Protein AF-A0A372E3U7-F1 (afdb_monomer_lite)

Radius of gyration: 20.82 Å; chains: 1; bounding box: 50×25×60 Å

pLDDT: mean 74.88, std 19.86, range [24.73, 91.94]

Foldseek 3Di:
DDDPDPPQDPDDPPDPDDPVVLQFGWAWWKFKDKDKDKDFAQDQFWWAQKDKDDFDFQFDKDWPDDDPRHDIRHHGDMDIIMIMTIHIDTGGPVVSLVVNVDDRGAWIKIWTATPVGDIDIDIDGDDDPDPPPRTDTDHDD

Structure (mmCIF, N/CA/C/O backbone):
data_AF-A0A372E3U7-F1
#
_entry.id   AF-A0A372E3U7-F1
#
loop_
_atom_site.group_PDB
_atom_site.id
_atom_site.type_symbol
_atom_site.label_atom_id
_atom_site.label_alt_id
_atom_site.label_comp_id
_atom_site.label_asym_id
_atom_site.label_entity_id
_atom_site.label_seq_id
_atom_site.pdbx_PDB_ins_code
_atom_site.Cartn_x
_atom_site.Cartn_y
_atom_site.Cartn_z
_atom_site.occupancy
_atom_site.B_iso_or_equiv
_atom_site.auth_seq_id
_atom_site.auth_comp_id
_atom_site.auth_asym_id
_atom_site.auth_atom_id
_atom_site.pdbx_PDB_model_num
ATOM 1 N N . MET A 1 1 ? 3.678 -16.610 36.546 1.00 31.70 1 MET A N 1
ATOM 2 C CA . MET A 1 1 ? 4.039 -15.706 35.431 1.00 31.70 1 MET A CA 1
ATOM 3 C C . MET A 1 1 ? 2.791 -14.922 35.096 1.00 31.70 1 MET A C 1
ATOM 5 O O . MET A 1 1 ? 1.737 -15.533 35.025 1.00 31.70 1 MET A O 1
ATOM 9 N N . ASN A 1 2 ? 2.920 -13.597 35.065 1.00 30.97 2 ASN A N 1
ATOM 10 C CA . ASN A 1 2 ? 1.859 -12.634 35.354 1.00 30.97 2 ASN A CA 1
ATOM 11 C C . ASN A 1 2 ? 0.576 -12.800 34.533 1.00 30.97 2 ASN A C 1
ATOM 13 O O . ASN A 1 2 ? 0.575 -12.669 33.312 1.00 30.97 2 ASN A O 1
ATOM 17 N N . GLU A 1 3 ? -0.508 -12.999 35.277 1.00 33.81 3 GLU A N 1
ATOM 18 C CA . GLU A 1 3 ? -1.895 -12.818 34.877 1.00 33.81 3 GLU A CA 1
ATOM 19 C C . GLU A 1 3 ? -2.133 -11.331 34.577 1.00 33.81 3 GLU A C 1
ATOM 21 O O . GLU A 1 3 ? -2.115 -10.481 35.467 1.00 33.81 3 GLU A O 1
ATOM 26 N N . GLY A 1 4 ? -2.311 -11.002 33.299 1.00 26.62 4 GLY A N 1
ATOM 27 C CA . GLY A 1 4 ? -2.817 -9.705 32.870 1.00 26.62 4 GLY A CA 1
ATOM 28 C C . GLY A 1 4 ? -4.336 -9.751 32.859 1.00 26.62 4 GLY A C 1
ATOM 29 O O . GLY A 1 4 ? -4.937 -10.185 31.883 1.00 26.62 4 GLY A O 1
ATOM 30 N N . ILE A 1 5 ? -4.941 -9.344 33.968 1.00 33.06 5 ILE A N 1
ATOM 31 C CA . ILE A 1 5 ? -6.384 -9.199 34.152 1.00 33.06 5 ILE A CA 1
ATOM 32 C C . ILE A 1 5 ? -6.964 -8.294 33.046 1.00 33.06 5 ILE A C 1
ATOM 34 O O . ILE A 1 5 ? -6.763 -7.080 33.071 1.00 33.06 5 ILE A O 1
ATOM 38 N N . SER A 1 6 ? -7.709 -8.855 32.088 1.00 33.44 6 SER A N 1
ATOM 39 C CA . SER A 1 6 ? -8.551 -8.084 31.164 1.00 33.44 6 SER A CA 1
ATOM 40 C C . SER A 1 6 ? -9.931 -7.867 31.792 1.00 33.44 6 SER A C 1
ATOM 42 O O . SER A 1 6 ? -10.908 -8.522 31.435 1.00 33.44 6 SER A O 1
ATOM 44 N N . HIS A 1 7 ? -10.029 -6.967 32.766 1.00 41.38 7 HIS A N 1
ATOM 45 C CA . HIS A 1 7 ? -11.327 -6.472 33.226 1.00 41.38 7 HIS A CA 1
ATOM 46 C C . HIS A 1 7 ? -11.626 -5.142 32.548 1.00 41.38 7 HIS A C 1
ATOM 48 O O . HIS A 1 7 ? -11.405 -4.093 33.140 1.00 41.38 7 HIS A O 1
ATOM 54 N N . LEU A 1 8 ? -12.155 -5.172 31.327 1.00 43.72 8 LEU A N 1
ATOM 55 C CA . LEU A 1 8 ? -12.865 -4.019 30.777 1.00 43.72 8 LEU A CA 1
ATOM 56 C C . LEU A 1 8 ? -14.168 -4.522 30.163 1.00 43.72 8 LEU A C 1
ATOM 58 O O . LEU A 1 8 ? -14.258 -4.848 28.986 1.00 43.72 8 LEU A O 1
ATOM 62 N N . ASN A 1 9 ? -15.155 -4.568 31.057 1.00 43.00 9 ASN A N 1
ATOM 63 C CA . ASN A 1 9 ? -16.556 -4.933 30.892 1.00 43.00 9 ASN A CA 1
ATOM 64 C C . ASN A 1 9 ? -16.914 -6.411 31.097 1.00 43.00 9 ASN A C 1
ATOM 66 O O . ASN A 1 9 ? -16.859 -7.240 30.194 1.00 43.00 9 ASN A O 1
ATOM 70 N N . ASN A 1 10 ? -17.389 -6.708 32.309 1.00 42.09 10 ASN A N 1
ATOM 71 C CA . ASN A 1 10 ? -18.121 -7.932 32.625 1.00 42.09 10 ASN A CA 1
ATOM 72 C C . ASN A 1 10 ? -19.525 -7.866 31.999 1.00 42.09 10 ASN A C 1
ATOM 74 O O . ASN A 1 10 ? -20.512 -7.681 32.710 1.00 42.09 10 ASN A O 1
ATOM 78 N N . PHE A 1 11 ? -19.631 -7.982 30.677 1.00 43.81 11 PHE A N 1
ATOM 79 C CA . PHE A 1 11 ? -20.919 -8.274 30.057 1.00 43.81 11 PHE A CA 1
ATOM 80 C C . PHE A 1 11 ? -21.114 -9.786 30.072 1.00 43.81 11 PHE A C 1
ATOM 82 O O . PHE A 1 11 ? -20.383 -10.528 29.418 1.00 43.81 11 PHE A O 1
ATOM 89 N N . THR A 1 12 ? -22.084 -10.259 30.855 1.00 47.38 12 THR A N 1
ATOM 90 C CA . THR A 1 12 ? -22.592 -11.619 30.676 1.00 47.38 12 THR A CA 1
ATOM 91 C C . THR A 1 12 ? -23.258 -11.708 29.295 1.00 47.38 12 THR A C 1
ATOM 93 O O . THR A 1 12 ? -23.805 -10.697 28.837 1.00 47.38 12 THR A O 1
ATOM 96 N N . PRO A 1 13 ? -23.240 -12.880 28.629 1.00 49.16 13 PRO A N 1
ATOM 97 C CA . PRO A 1 13 ? -23.747 -13.054 27.260 1.00 49.16 13 PRO A CA 1
ATOM 98 C C . PRO A 1 13 ? -25.183 -12.552 27.013 1.00 49.16 13 PRO A C 1
ATOM 100 O O . PRO A 1 13 ? -25.534 -12.278 25.871 1.00 49.16 13 PRO A O 1
ATOM 103 N N . ASP A 1 14 ? -25.979 -12.380 28.075 1.00 47.62 14 ASP A N 1
ATOM 104 C CA . ASP A 1 14 ? -27.392 -11.979 28.036 1.00 47.62 14 ASP A CA 1
ATOM 105 C C . ASP A 1 14 ? -27.648 -10.497 28.384 1.00 47.62 14 ASP A C 1
ATOM 107 O O . ASP A 1 14 ? -28.791 -10.086 28.600 1.00 47.62 14 ASP A O 1
ATOM 111 N N . THR A 1 15 ? -26.608 -9.660 28.474 1.00 49.75 15 THR A N 1
ATOM 112 C CA . THR A 1 15 ? -26.796 -8.239 28.809 1.00 49.75 15 THR A CA 1
ATOM 113 C C . THR A 1 15 ? -27.220 -7.448 27.570 1.00 49.75 15 THR A C 1
ATOM 115 O O . THR A 1 15 ? -26.410 -7.195 26.680 1.00 49.75 15 THR A O 1
ATOM 118 N N . VAL A 1 16 ? -28.481 -7.006 27.516 1.00 50.50 16 VAL A N 1
ATOM 119 C CA . VAL A 1 16 ? -28.941 -6.030 26.514 1.00 50.50 16 VAL A CA 1
ATOM 120 C C . VAL A 1 16 ? -28.308 -4.678 26.844 1.00 50.50 16 VAL A C 1
ATOM 122 O O . VAL A 1 16 ? -28.728 -3.987 27.773 1.00 50.50 16 VAL A O 1
ATOM 125 N N . VAL A 1 17 ? -27.253 -4.319 26.115 1.00 53.31 17 VAL A N 1
ATOM 126 C CA . VAL A 1 17 ? -26.603 -3.011 26.231 1.00 53.31 17 VAL A CA 1
ATOM 127 C C . VAL A 1 17 ? -27.360 -2.020 25.353 1.00 53.31 17 VAL A C 1
ATOM 129 O O . VAL A 1 17 ? -27.533 -2.243 24.157 1.00 53.31 17 VAL A O 1
ATOM 132 N N . ASP A 1 18 ? -27.822 -0.927 25.956 1.00 55.91 18 ASP A N 1
ATOM 133 C CA . ASP A 1 18 ? -28.456 0.178 25.238 1.00 55.91 18 ASP A CA 1
ATOM 134 C C . ASP A 1 18 ? -27.503 0.729 24.159 1.00 55.91 18 ASP A C 1
ATOM 136 O O . ASP A 1 18 ? -26.302 0.869 24.406 1.00 55.91 18 ASP A O 1
ATOM 140 N N . ALA A 1 19 ? -28.014 1.057 22.969 1.00 55.69 19 ALA A N 1
ATOM 141 C CA . ALA A 1 19 ? -27.185 1.448 21.822 1.00 55.69 19 ALA A CA 1
ATOM 142 C C . ALA A 1 19 ? -26.298 2.670 22.122 1.00 55.69 19 ALA A C 1
ATOM 144 O O . ALA A 1 19 ? -25.179 2.765 21.623 1.00 55.69 19 ALA A O 1
ATOM 145 N N . GLY A 1 20 ? -26.763 3.568 22.999 1.00 57.75 20 GLY A N 1
ATOM 146 C CA . GLY A 1 20 ? -25.976 4.706 23.479 1.00 57.75 20 GLY A CA 1
ATOM 147 C C . GLY A 1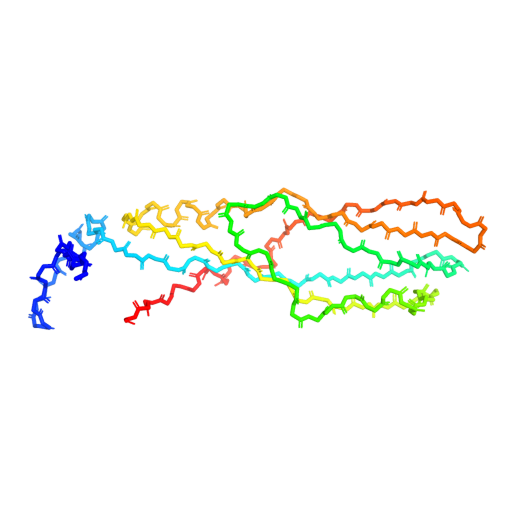 20 ? -24.783 4.310 24.356 1.00 57.75 20 GLY A C 1
ATOM 148 O O . GLY A 1 20 ? -23.736 4.940 24.269 1.00 57.75 20 GLY A O 1
ATOM 149 N N . LYS A 1 21 ? -24.899 3.232 25.143 1.00 63.19 21 LYS A N 1
ATOM 150 C CA . LYS A 1 21 ? -23.816 2.738 26.010 1.00 63.19 21 LYS A CA 1
ATOM 151 C C . LYS A 1 21 ? -22.777 1.923 25.247 1.00 63.19 21 LYS A C 1
ATOM 153 O O . LYS A 1 21 ? -21.635 1.868 25.683 1.00 63.19 21 LYS A O 1
ATOM 158 N N . LEU A 1 22 ? -23.135 1.337 24.100 1.00 61.34 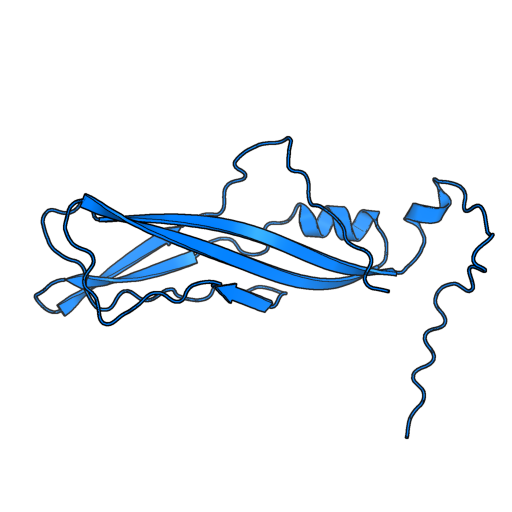22 LEU A N 1
ATOM 159 C CA . LEU A 1 22 ? -22.180 0.638 23.228 1.00 61.34 22 LEU A CA 1
ATOM 160 C C . LEU A 1 22 ? -21.043 1.548 22.747 1.00 61.34 22 LEU A C 1
ATOM 162 O O . LEU A 1 22 ? -19.908 1.092 22.632 1.00 61.34 22 LEU A O 1
ATOM 166 N N . ASN A 1 23 ? -21.327 2.835 22.548 1.00 65.25 23 ASN A N 1
ATOM 167 C CA . ASN A 1 23 ? -20.335 3.820 22.118 1.00 65.25 23 ASN A CA 1
ATOM 168 C C . ASN A 1 23 ? -19.353 4.242 23.220 1.00 65.25 23 ASN A C 1
ATOM 170 O O . ASN A 1 23 ? -18.352 4.882 22.920 1.00 65.25 23 ASN A O 1
ATOM 174 N N . GLU A 1 24 ? -19.616 3.884 24.477 1.00 70.81 24 GLU A N 1
ATOM 175 C CA . GLU A 1 24 ? -18.774 4.222 25.633 1.00 70.81 24 GLU A CA 1
ATOM 176 C C . GLU A 1 24 ? -17.945 3.020 26.120 1.00 70.81 24 GLU A C 1
ATOM 178 O O . GLU A 1 24 ? -17.094 3.149 27.001 1.00 70.81 24 GLU A O 1
ATOM 183 N N . ILE A 1 25 ? -18.173 1.834 25.547 1.00 77.94 25 ILE A N 1
ATOM 184 C CA . ILE A 1 25 ? -17.468 0.604 25.909 1.00 77.94 25 ILE A CA 1
ATOM 185 C C . ILE A 1 25 ? -16.076 0.609 25.279 1.00 77.94 25 ILE A C 1
ATOM 187 O O . ILE A 1 25 ? -15.921 0.731 24.064 1.00 77.94 25 ILE A O 1
ATOM 191 N N . ILE A 1 26 ? -15.065 0.397 26.122 1.00 83.12 26 ILE A N 1
ATOM 192 C CA . ILE A 1 26 ? -13.687 0.178 25.685 1.00 83.12 26 ILE A CA 1
ATOM 193 C C . ILE A 1 26 ? -13.522 -1.275 25.228 1.00 83.12 26 ILE A C 1
ATOM 195 O O . ILE A 1 26 ? -13.709 -2.203 26.018 1.00 83.12 26 ILE A O 1
ATOM 199 N N . ILE A 1 27 ? -13.151 -1.463 23.961 1.00 83.75 27 ILE A N 1
ATOM 200 C CA . ILE A 1 27 ? -12.936 -2.766 23.318 1.00 83.75 27 ILE A CA 1
ATOM 201 C C . ILE A 1 27 ? -11.581 -2.747 22.601 1.00 83.75 27 ILE A C 1
ATOM 203 O O . ILE A 1 27 ? -11.088 -1.695 22.194 1.00 83.75 27 ILE A O 1
ATOM 207 N N . ASN A 1 28 ? -10.963 -3.919 22.445 1.00 86.19 28 ASN A N 1
ATOM 208 C CA . ASN A 1 28 ? -9.817 -4.098 21.559 1.00 86.19 28 ASN A CA 1
ATOM 209 C C . ASN A 1 28 ? -10.294 -4.300 20.111 1.00 86.19 28 ASN A C 1
ATOM 211 O O . ASN A 1 28 ? -10.805 -5.360 19.749 1.00 86.19 28 ASN A O 1
ATOM 215 N N . PHE A 1 29 ? -10.123 -3.276 19.286 1.00 83.19 29 PHE A N 1
ATOM 216 C CA . PHE A 1 29 ? -10.440 -3.286 17.869 1.00 83.19 29 PHE A CA 1
ATOM 217 C C . PHE A 1 29 ? -9.245 -3.722 17.028 1.00 83.19 29 PHE A C 1
ATOM 219 O O . PHE A 1 29 ? -8.104 -3.308 17.245 1.00 83.19 29 PHE A O 1
ATOM 226 N N . LYS A 1 30 ? -9.542 -4.497 15.985 1.00 88.94 30 LYS A N 1
ATOM 227 C CA . LYS A 1 30 ? -8.640 -4.723 14.860 1.00 88.94 30 LYS A CA 1
ATOM 228 C C . LYS A 1 30 ? -9.119 -3.881 13.679 1.00 88.94 30 LYS A C 1
ATOM 230 O O . LYS A 1 30 ? -10.142 -4.194 13.074 1.00 88.94 30 LYS A O 1
ATOM 235 N N . LEU A 1 31 ? -8.380 -2.820 13.382 1.00 88.50 31 LEU A N 1
ATOM 236 C CA . LEU A 1 31 ? -8.647 -1.901 12.281 1.00 88.50 31 LEU A CA 1
ATOM 237 C C . LEU A 1 31 ? -7.890 -2.384 11.043 1.00 88.50 31 LEU A C 1
ATOM 239 O O . LEU A 1 31 ? -6.668 -2.554 11.088 1.00 88.50 31 LEU A O 1
ATOM 243 N N . ASP A 1 32 ? -8.625 -2.621 9.960 1.00 89.25 32 ASP A N 1
ATOM 244 C CA . ASP A 1 32 ? -8.102 -3.143 8.703 1.00 89.25 32 ASP A CA 1
ATOM 245 C C . ASP A 1 32 ? -8.367 -2.132 7.577 1.00 89.25 32 ASP A C 1
ATOM 247 O O . ASP A 1 32 ? -9.506 -1.720 7.368 1.00 89.25 32 ASP A O 1
ATOM 251 N N . TRP A 1 33 ? -7.325 -1.789 6.818 1.00 88.19 33 TRP A N 1
ATOM 252 C CA . TRP A 1 33 ? -7.452 -1.076 5.546 1.00 88.19 33 TRP A CA 1
ATOM 253 C C . TRP A 1 33 ? -6.914 -1.956 4.426 1.00 88.19 33 TRP A C 1
ATOM 255 O O . TRP A 1 33 ? -5.757 -2.382 4.479 1.00 88.19 33 TRP A O 1
ATOM 265 N N . ASP A 1 34 ? -7.732 -2.202 3.410 1.00 87.12 34 ASP A N 1
ATOM 266 C CA . ASP A 1 34 ? -7.374 -2.984 2.230 1.00 87.12 34 ASP A CA 1
ATOM 267 C C . ASP A 1 34 ? -7.306 -2.054 1.003 1.00 87.12 34 ASP A C 1
ATOM 269 O O . ASP A 1 34 ? -8.250 -1.328 0.698 1.00 87.12 34 ASP A O 1
ATOM 273 N N . PHE A 1 35 ? -6.178 -2.073 0.290 1.00 84.12 35 PHE A N 1
ATOM 274 C CA . PHE A 1 35 ? -5.927 -1.256 -0.898 1.00 84.12 35 PHE A CA 1
ATOM 275 C C . PHE A 1 35 ? -5.562 -2.130 -2.096 1.00 84.12 35 PHE A C 1
ATOM 277 O O . PHE A 1 35 ? -4.780 -3.078 -1.982 1.00 84.12 35 PHE A O 1
ATOM 284 N N . ALA A 1 36 ? -6.064 -1.746 -3.269 1.00 85.38 36 ALA A N 1
ATOM 285 C CA . ALA A 1 36 ? -5.656 -2.307 -4.550 1.00 85.38 36 ALA A CA 1
ATOM 286 C C . ALA A 1 36 ? -4.770 -1.303 -5.298 1.00 85.38 36 ALA A C 1
ATOM 288 O O . ALA A 1 36 ? -5.230 -0.248 -5.737 1.00 85.38 36 ALA A O 1
ATOM 289 N N . MET A 1 37 ? -3.491 -1.634 -5.458 1.00 83.75 37 MET A N 1
ATOM 290 C CA . MET A 1 37 ? -2.533 -0.830 -6.210 1.00 83.75 37 MET A CA 1
ATOM 291 C C . MET A 1 37 ? -2.333 -1.431 -7.601 1.00 83.75 37 MET A C 1
ATOM 293 O O . MET A 1 37 ? -1.925 -2.582 -7.726 1.00 83.75 37 MET 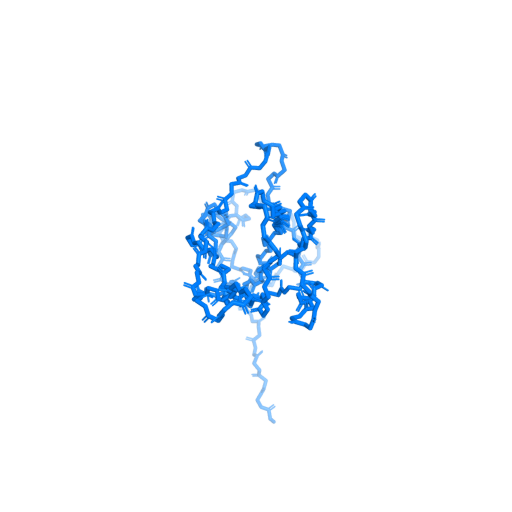A O 1
ATOM 297 N N . HIS A 1 38 ? -2.580 -0.638 -8.640 1.00 84.75 38 HIS A N 1
ATOM 298 C CA . HIS A 1 38 ? -2.353 -1.021 -10.032 1.00 84.75 38 HIS A CA 1
ATOM 299 C C . HIS A 1 38 ? -1.214 -0.177 -10.596 1.00 84.75 38 HIS A C 1
ATOM 301 O O . HIS A 1 38 ? -1.310 1.049 -10.639 1.00 84.75 38 HIS A O 1
ATOM 307 N N . ILE A 1 39 ? -0.133 -0.831 -11.009 1.00 83.38 39 ILE A N 1
ATOM 308 C CA . ILE A 1 39 ? 1.039 -0.179 -11.596 1.00 83.38 39 ILE A CA 1
ATOM 309 C C . ILE A 1 39 ? 1.060 -0.541 -13.075 1.00 83.38 39 ILE A C 1
ATOM 311 O O . ILE A 1 39 ? 1.024 -1.727 -13.396 1.00 83.38 39 ILE A O 1
ATOM 315 N N . THR A 1 40 ? 1.161 0.457 -13.953 1.00 85.56 40 THR A N 1
ATOM 316 C CA . THR A 1 40 ? 1.281 0.262 -15.405 1.00 85.56 40 THR A CA 1
ATOM 317 C C . THR A 1 40 ? 2.537 0.952 -15.924 1.00 85.56 40 THR A C 1
ATOM 319 O O . THR A 1 40 ? 2.713 2.146 -15.679 1.00 85.56 40 THR A O 1
ATOM 322 N N . ASN A 1 41 ? 3.394 0.241 -16.667 1.00 85.94 41 ASN A N 1
ATOM 323 C CA . ASN A 1 41 ? 4.490 0.894 -17.386 1.00 85.94 41 ASN A CA 1
ATOM 324 C C . ASN A 1 41 ? 3.957 1.546 -18.667 1.00 85.94 41 ASN A C 1
ATOM 326 O O . ASN A 1 41 ? 3.705 0.863 -19.657 1.00 85.94 41 ASN A O 1
ATOM 330 N N . GLN A 1 42 ? 3.812 2.867 -18.663 1.00 85.06 42 GLN A N 1
ATOM 331 C CA . GLN A 1 42 ? 3.425 3.625 -19.858 1.00 85.06 42 GLN A CA 1
ATOM 332 C C . GLN A 1 42 ? 4.622 4.181 -20.637 1.00 85.06 42 GLN A C 1
ATOM 334 O O . GLN A 1 42 ? 4.430 4.858 -21.641 1.00 85.06 42 GLN A O 1
ATOM 339 N N . SER A 1 43 ? 5.851 3.921 -20.187 1.00 82.25 43 SER A N 1
ATOM 340 C CA . SER A 1 43 ? 7.050 4.346 -20.907 1.00 82.25 43 SER A CA 1
ATOM 341 C C . SER A 1 43 ? 7.418 3.347 -21.998 1.00 82.25 43 SER A C 1
ATOM 343 O O . SER A 1 43 ? 7.149 2.153 -21.870 1.00 82.25 43 SER A O 1
ATOM 345 N N . ASP A 1 44 ? 8.085 3.816 -23.050 1.00 87.25 44 ASP A N 1
ATOM 346 C CA . ASP A 1 44 ? 8.548 2.977 -24.167 1.00 87.25 44 ASP A CA 1
ATOM 347 C C . ASP A 1 44 ? 9.733 2.064 -23.790 1.00 87.25 44 ASP A C 1
ATOM 349 O O . ASP A 1 44 ? 10.206 1.272 -24.606 1.00 87.25 44 ASP A O 1
ATOM 353 N N . ALA A 1 45 ? 10.229 2.160 -22.551 1.00 87.00 45 ALA A N 1
ATOM 354 C CA . ALA A 1 45 ? 11.370 1.406 -22.052 1.00 87.00 45 ALA A CA 1
ATOM 355 C C . ALA A 1 45 ? 10.977 0.499 -20.871 1.00 87.00 45 ALA A C 1
ATOM 357 O O . ALA A 1 45 ? 10.127 0.864 -20.058 1.00 87.00 45 ALA A O 1
ATOM 358 N N . PRO A 1 46 ? 11.611 -0.676 -20.707 1.00 90.94 46 PRO A N 1
ATOM 359 C CA . PRO A 1 46 ? 11.387 -1.491 -19.522 1.00 90.94 46 PRO A CA 1
ATOM 360 C C . PRO A 1 46 ? 11.926 -0.830 -18.245 1.00 90.94 46 PRO A C 1
ATOM 362 O O . PRO A 1 46 ? 13.001 -0.222 -18.258 1.00 90.94 46 PRO A O 1
ATOM 365 N N . ALA A 1 47 ? 11.214 -1.018 -17.134 1.00 89.50 47 ALA A N 1
ATOM 366 C CA . ALA A 1 47 ? 11.666 -0.653 -15.793 1.00 89.50 47 ALA A CA 1
ATOM 367 C C . ALA A 1 47 ? 12.218 -1.883 -15.054 1.00 89.50 47 ALA A C 1
ATOM 369 O O . ALA A 1 47 ? 11.673 -2.979 -15.154 1.00 89.50 47 ALA A O 1
ATOM 370 N N . TYR A 1 48 ? 13.291 -1.712 -14.292 1.00 91.50 48 TYR A N 1
ATOM 371 C CA . TYR A 1 48 ? 14.028 -2.770 -13.602 1.00 91.50 48 TYR A CA 1
ATOM 372 C C . TYR A 1 48 ? 14.110 -2.491 -12.102 1.00 91.50 48 TYR A C 1
ATOM 374 O O . TYR A 1 48 ? 13.914 -1.360 -11.661 1.00 91.50 48 TYR A O 1
ATOM 382 N N . LYS A 1 49 ? 14.441 -3.531 -11.320 1.00 89.12 49 LYS A N 1
ATOM 383 C CA . LYS A 1 49 ? 14.649 -3.458 -9.861 1.00 89.12 49 LYS A CA 1
ATOM 384 C C . LYS A 1 49 ? 13.516 -2.729 -9.133 1.00 89.12 49 LYS A C 1
ATOM 386 O O . LYS A 1 49 ? 13.752 -1.870 -8.288 1.00 89.12 49 LYS A O 1
ATOM 391 N N . ILE A 1 50 ? 12.287 -3.072 -9.501 1.00 86.50 50 ILE A N 1
ATOM 392 C CA . ILE A 1 50 ? 11.087 -2.443 -8.964 1.00 86.50 50 ILE A CA 1
ATOM 393 C C . ILE A 1 50 ? 10.996 -2.767 -7.477 1.00 86.50 50 ILE A C 1
ATOM 395 O O . ILE A 1 50 ? 10.969 -3.938 -7.090 1.00 86.50 50 ILE A O 1
ATOM 399 N N . LYS A 1 51 ? 10.925 -1.730 -6.651 1.00 87.94 51 LYS A N 1
ATOM 400 C CA . LYS A 1 51 ? 10.870 -1.853 -5.202 1.00 87.94 51 LYS A CA 1
ATOM 401 C C . LYS A 1 51 ? 9.761 -0.975 -4.649 1.00 87.94 51 LYS A C 1
ATOM 403 O O . LYS A 1 51 ? 9.693 0.214 -4.942 1.00 87.94 51 LYS A O 1
ATOM 408 N N . LEU A 1 52 ? 8.921 -1.566 -3.805 1.00 87.25 52 LEU A N 1
ATOM 409 C CA . LEU A 1 52 ? 7.968 -0.811 -3.004 1.00 87.25 52 LEU A CA 1
ATOM 410 C C . LEU A 1 52 ? 8.660 -0.308 -1.739 1.00 87.25 52 LEU A C 1
ATOM 412 O O . LEU A 1 52 ? 9.211 -1.101 -0.971 1.00 87.25 52 LEU A O 1
ATOM 416 N N . VAL A 1 53 ? 8.621 0.997 -1.509 1.00 88.12 53 VAL A N 1
ATOM 417 C CA . VAL A 1 53 ? 9.029 1.591 -0.240 1.00 88.12 53 VAL A CA 1
ATOM 418 C C . VAL A 1 53 ? 7.839 1.505 0.705 1.00 88.12 53 VAL A C 1
ATOM 420 O O . VAL A 1 53 ? 6.776 2.066 0.439 1.00 88.12 53 VAL A O 1
ATOM 423 N N . VAL A 1 54 ? 8.011 0.756 1.793 1.00 84.12 54 VAL A N 1
ATOM 424 C CA . VAL A 1 54 ? 6.984 0.613 2.827 1.00 84.12 54 VAL A CA 1
ATOM 425 C C . VAL A 1 54 ? 6.827 1.960 3.538 1.00 84.12 54 VAL A C 1
ATOM 427 O O . VAL A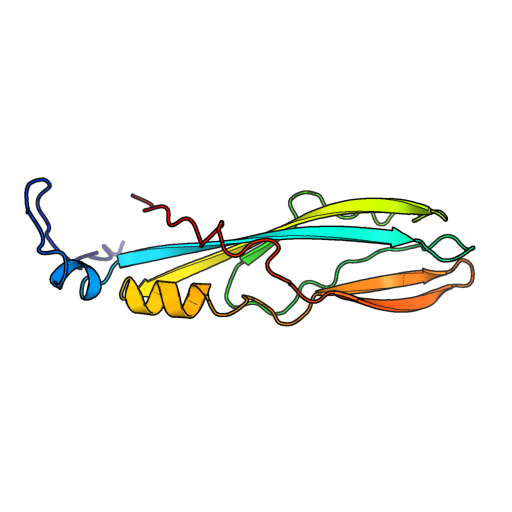 1 54 ? 7.820 2.457 4.074 1.00 84.12 54 VAL A O 1
ATOM 430 N N . PRO A 1 55 ? 5.627 2.564 3.541 1.00 85.75 55 PRO A N 1
ATOM 431 C CA . PRO A 1 55 ? 5.411 3.828 4.227 1.00 85.75 55 PRO A CA 1
ATOM 432 C C . PRO A 1 55 ? 5.460 3.650 5.742 1.00 85.75 55 PRO A C 1
ATOM 434 O O . PRO A 1 55 ? 5.200 2.568 6.275 1.00 85.75 55 PRO A O 1
ATOM 437 N N . GLU A 1 56 ? 5.746 4.740 6.449 1.00 86.00 56 GLU A N 1
ATOM 438 C CA . GLU A 1 56 ? 5.550 4.780 7.891 1.00 86.00 56 GLU A CA 1
ATOM 439 C C . GLU A 1 56 ? 4.048 4.723 8.187 1.00 86.00 56 GLU A C 1
ATOM 441 O O . GLU A 1 56 ? 3.269 5.553 7.716 1.00 86.00 56 GLU A O 1
ATOM 446 N N . THR A 1 57 ? 3.628 3.714 8.949 1.00 85.56 57 THR A N 1
ATOM 447 C CA . THR A 1 57 ? 2.233 3.550 9.366 1.00 85.56 57 THR A CA 1
ATOM 448 C C . THR A 1 57 ? 2.195 3.207 10.847 1.00 85.56 57 THR A C 1
ATOM 450 O O . THR A 1 57 ? 3.096 2.540 11.352 1.00 85.56 57 THR A O 1
ATOM 453 N N . LYS A 1 58 ? 1.122 3.596 11.542 1.00 82.69 58 LYS A N 1
ATOM 454 C CA . LYS A 1 58 ? 0.886 3.183 12.939 1.00 82.69 58 LYS A CA 1
ATOM 455 C C . LYS A 1 58 ? 0.518 1.696 13.074 1.00 82.69 58 LYS A C 1
ATOM 457 O O . LYS A 1 58 ? 0.424 1.188 14.189 1.00 82.69 58 LYS A O 1
ATOM 462 N N . GLY A 1 59 ? 0.287 1.012 11.954 1.00 86.00 59 GLY A N 1
ATOM 463 C CA . GLY A 1 59 ? -0.052 -0.402 11.889 1.00 86.00 59 GLY A CA 1
ATOM 464 C C . GLY A 1 59 ? 1.042 -1.257 11.252 1.00 86.00 59 GLY A C 1
ATOM 465 O O . GLY A 1 59 ? 2.137 -0.811 10.914 1.00 86.00 59 GLY A O 1
ATOM 466 N N . ARG A 1 60 ? 0.723 -2.535 11.063 1.00 89.56 60 ARG A N 1
ATOM 467 C CA . ARG A 1 60 ? 1.522 -3.463 10.270 1.00 89.56 60 ARG A CA 1
ATOM 468 C C . ARG A 1 60 ? 1.123 -3.341 8.803 1.00 89.56 60 ARG A C 1
ATOM 470 O O . ARG A 1 60 ? -0.000 -3.696 8.450 1.00 89.56 60 ARG A O 1
ATOM 477 N N . PHE A 1 61 ? 2.058 -2.907 7.965 1.00 90.12 61 PHE A N 1
ATOM 478 C CA . PHE A 1 61 ? 1.912 -2.883 6.511 1.00 90.12 61 PHE A CA 1
ATOM 479 C C . PHE A 1 61 ? 2.223 -4.262 5.913 1.00 9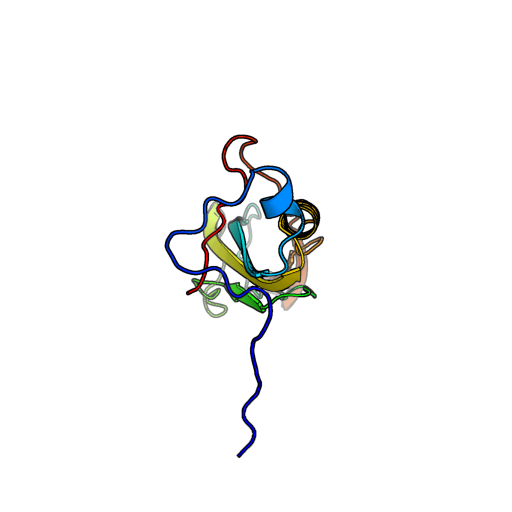0.12 61 PHE A C 1
ATOM 481 O O . PHE A 1 61 ? 3.255 -4.866 6.214 1.00 90.12 61 PHE A O 1
ATOM 488 N N . ILE A 1 62 ? 1.322 -4.783 5.085 1.00 90.31 62 ILE A N 1
ATOM 489 C CA . ILE A 1 62 ? 1.390 -6.125 4.503 1.00 90.31 62 ILE A CA 1
ATOM 490 C C . ILE A 1 62 ? 1.139 -6.013 3.002 1.00 90.31 62 ILE A C 1
ATOM 492 O O . ILE A 1 62 ? 0.103 -5.511 2.579 1.00 90.31 62 ILE A O 1
ATOM 496 N N . VAL A 1 63 ? 2.049 -6.546 2.191 1.00 87.31 63 VAL A N 1
ATOM 497 C CA . VAL A 1 63 ? 1.839 -6.722 0.749 1.00 87.31 63 VAL A CA 1
ATOM 498 C C . VAL A 1 63 ? 1.529 -8.196 0.516 1.00 87.31 63 VAL A C 1
ATOM 500 O O . VAL A 1 63 ? 2.394 -9.040 0.733 1.00 87.31 63 VAL A O 1
ATOM 503 N N . LYS A 1 64 ? 0.298 -8.542 0.113 1.00 82.62 64 LYS A N 1
ATOM 504 C CA . LYS A 1 64 ? -0.111 -9.961 -0.001 1.00 82.62 64 LYS A CA 1
ATOM 505 C C . LYS A 1 64 ? 0.629 -10.711 -1.110 1.00 82.62 64 LYS A C 1
ATOM 507 O O . LYS A 1 64 ? 0.782 -11.926 -1.029 1.00 82.62 64 LYS A O 1
ATOM 512 N N . LYS A 1 65 ? 1.077 -9.995 -2.144 1.00 78.94 65 LYS A N 1
ATOM 513 C CA . LYS A 1 65 ? 1.889 -10.532 -3.239 1.00 78.94 65 LYS A CA 1
ATOM 514 C C . LYS A 1 65 ? 3.093 -9.631 -3.455 1.00 78.94 65 LYS A C 1
ATOM 516 O O . LYS A 1 65 ? 2.949 -8.537 -4.008 1.00 78.94 65 LYS A O 1
ATOM 521 N N . GLU A 1 66 ? 4.251 -10.095 -2.992 1.00 73.50 66 GLU A N 1
ATOM 522 C CA . GLU A 1 66 ? 5.507 -9.364 -3.130 1.00 73.50 66 GLU A CA 1
ATOM 523 C C . GLU A 1 66 ? 5.787 -9.010 -4.593 1.00 73.50 66 GLU A C 1
ATOM 525 O O . GLU A 1 66 ? 5.456 -9.754 -5.525 1.00 73.50 66 GLU A O 1
ATOM 530 N N . ILE A 1 67 ? 6.380 -7.833 -4.788 1.00 77.75 67 ILE A N 1
ATOM 531 C CA . ILE A 1 67 ? 6.844 -7.401 -6.100 1.00 77.75 67 ILE A CA 1
ATOM 532 C C . ILE A 1 67 ? 8.092 -8.218 -6.433 1.00 77.75 67 ILE A C 1
ATOM 534 O O . ILE A 1 67 ? 9.110 -8.115 -5.751 1.00 77.75 67 ILE A O 1
ATOM 538 N N . ASP A 1 68 ? 8.012 -9.021 -7.492 1.00 81.62 68 ASP A N 1
ATOM 539 C CA . ASP A 1 68 ? 9.164 -9.745 -8.023 1.00 81.62 68 ASP A CA 1
ATOM 540 C C . ASP A 1 68 ? 10.151 -8.750 -8.655 1.00 81.62 68 ASP A C 1
ATOM 542 O O . ASP A 1 68 ? 9.992 -8.328 -9.804 1.00 81.62 68 ASP A O 1
ATOM 546 N N . TYR A 1 69 ? 11.167 -8.364 -7.881 1.00 76.56 69 TYR A N 1
ATOM 547 C CA . TYR A 1 69 ? 12.190 -7.390 -8.268 1.00 76.56 69 TYR A CA 1
ATOM 548 C C . TYR A 1 69 ? 13.155 -7.914 -9.341 1.00 76.56 69 TYR A C 1
ATOM 550 O O . TYR A 1 69 ? 13.935 -7.136 -9.898 1.00 76.56 69 TYR A O 1
ATOM 558 N N . THR A 1 70 ? 13.124 -9.219 -9.635 1.00 81.38 70 THR A N 1
ATOM 559 C CA . THR A 1 70 ? 13.967 -9.834 -10.669 1.00 81.38 70 THR A CA 1
ATOM 560 C C . THR A 1 70 ? 13.379 -9.672 -12.066 1.00 81.38 70 THR A C 1
ATOM 562 O O . THR A 1 70 ? 14.108 -9.746 -13.055 1.00 81.38 70 THR A O 1
ATOM 565 N N . LYS A 1 71 ? 12.069 -9.409 -12.161 1.00 86.94 71 LYS A N 1
ATOM 566 C CA . LYS A 1 71 ? 11.369 -9.282 -13.436 1.00 86.94 71 LYS A CA 1
ATOM 567 C C . LYS A 1 71 ? 11.204 -7.824 -13.843 1.00 86.94 71 LYS A C 1
ATOM 569 O O . LYS A 1 71 ? 10.610 -7.053 -13.081 1.00 86.94 71 LYS A O 1
ATOM 574 N N . PRO A 1 72 ? 11.638 -7.449 -15.059 1.00 89.88 72 PRO A N 1
ATOM 575 C CA . PRO A 1 72 ? 11.387 -6.112 -15.568 1.00 89.88 72 PRO A CA 1
ATOM 576 C C . PRO A 1 72 ? 9.885 -5.858 -15.732 1.00 89.88 72 PRO A C 1
ATOM 578 O O . PRO A 1 72 ? 9.119 -6.792 -15.958 1.00 89.88 72 PRO A O 1
ATOM 581 N N . PHE A 1 73 ? 9.480 -4.596 -15.618 1.00 88.62 73 PHE A N 1
ATOM 582 C CA . PHE A 1 73 ? 8.185 -4.076 -16.053 1.00 88.62 73 PHE A CA 1
ATOM 583 C C . PHE A 1 73 ? 8.302 -3.688 -17.522 1.00 88.62 73 PHE A C 1
ATOM 585 O O . PHE A 1 73 ? 8.932 -2.675 -17.833 1.00 88.62 73 PHE A O 1
ATOM 592 N N . VAL A 1 74 ? 7.748 -4.476 -18.437 1.00 91.62 74 VAL A N 1
ATOM 593 C CA . VAL A 1 74 ? 7.821 -4.152 -19.874 1.00 91.62 74 VAL A CA 1
ATOM 594 C C . VAL A 1 74 ? 6.773 -3.110 -20.265 1.00 91.62 74 VAL A C 1
ATOM 596 O O . VAL A 1 74 ? 5.807 -2.895 -19.537 1.00 91.62 74 VAL A O 1
ATOM 599 N N . HIS A 1 75 ? 6.972 -2.436 -21.401 1.00 89.56 75 HIS A N 1
ATOM 600 C CA . HIS A 1 75 ? 6.017 -1.452 -21.919 1.00 89.56 75 HIS A CA 1
ATOM 601 C C . HIS A 1 75 ? 4.599 -2.041 -22.008 1.00 89.56 75 HIS A C 1
ATOM 603 O O . HIS A 1 75 ? 4.410 -3.139 -22.534 1.00 89.56 75 HIS A O 1
ATOM 609 N N . GLY A 1 76 ? 3.612 -1.308 -21.489 1.00 86.81 76 GLY A N 1
ATOM 610 C CA . GLY A 1 76 ? 2.203 -1.702 -21.475 1.00 86.81 76 GLY A CA 1
ATOM 611 C C . GLY A 1 76 ? 1.832 -2.746 -20.416 1.00 86.81 76 GLY A C 1
ATOM 612 O O . GLY A 1 76 ? 0.657 -3.080 -20.290 1.00 86.81 76 GLY A O 1
ATOM 613 N N . GLU A 1 77 ? 2.790 -3.263 -19.639 1.00 87.06 77 GLU A N 1
ATOM 614 C CA . GLU A 1 77 ? 2.504 -4.224 -18.575 1.00 87.06 77 GLU A CA 1
ATOM 615 C C . GLU A 1 77 ? 1.800 -3.548 -17.394 1.00 87.06 77 GLU A C 1
ATOM 617 O O . GLU A 1 77 ? 2.248 -2.507 -16.906 1.00 87.06 77 GLU A O 1
ATOM 622 N N . THR A 1 78 ? 0.738 -4.189 -16.894 1.00 85.88 78 THR A N 1
ATOM 623 C CA . THR A 1 78 ? 0.068 -3.827 -15.642 1.00 85.88 78 THR A CA 1
ATOM 624 C C . THR A 1 78 ? 0.225 -4.944 -14.614 1.00 85.88 78 THR A C 1
ATOM 626 O O . THR A 1 78 ? -0.102 -6.099 -14.892 1.00 85.88 78 THR A O 1
ATOM 629 N N . ARG A 1 79 ? 0.657 -4.609 -13.392 1.00 85.62 79 ARG A N 1
ATOM 630 C CA . ARG A 1 79 ? 0.599 -5.515 -12.231 1.00 85.62 79 ARG A CA 1
ATOM 631 C C . ARG A 1 79 ? -0.278 -4.922 -11.136 1.00 85.62 79 ARG A C 1
ATOM 633 O O . ARG A 1 79 ? -0.167 -3.743 -10.802 1.00 85.62 79 ARG A O 1
ATOM 640 N N . ALA A 1 80 ? -1.140 -5.770 -10.585 1.00 84.38 80 ALA A N 1
ATOM 641 C CA . ALA A 1 80 ? -1.983 -5.457 -9.442 1.00 84.38 80 ALA A CA 1
ATOM 642 C C . ALA A 1 80 ? -1.375 -6.042 -8.161 1.00 84.38 80 ALA A C 1
ATOM 644 O O . ALA A 1 80 ? -0.927 -7.194 -8.142 1.00 84.38 80 ALA A O 1
ATOM 645 N N . HIS A 1 81 ? -1.388 -5.251 -7.095 1.00 85.00 81 HIS A N 1
ATOM 646 C CA . HIS A 1 81 ? -0.900 -5.616 -5.774 1.00 85.00 81 HIS A CA 1
ATOM 647 C C . HIS A 1 81 ? -1.952 -5.285 -4.721 1.00 85.00 81 HIS A C 1
ATOM 649 O O . HIS A 1 81 ? -2.480 -4.175 -4.676 1.00 85.00 81 HIS A O 1
ATOM 655 N N . GLU A 1 82 ? -2.225 -6.254 -3.854 1.00 88.44 82 GLU A N 1
ATOM 656 C CA . GLU A 1 82 ? -3.068 -6.057 -2.681 1.00 88.44 82 GLU A CA 1
ATOM 657 C C . GLU A 1 82 ? -2.204 -5.674 -1.484 1.00 88.44 82 GLU A C 1
ATOM 659 O O . GLU A 1 82 ? -1.260 -6.387 -1.116 1.00 88.44 82 GLU A O 1
ATOM 664 N N . ILE A 1 83 ? -2.555 -4.551 -0.871 1.00 87.62 83 ILE A N 1
ATOM 665 C CA . ILE A 1 83 ? -1.895 -4.000 0.304 1.00 87.62 83 ILE A CA 1
ATOM 666 C C . ILE A 1 83 ? -2.906 -4.006 1.439 1.00 87.62 83 ILE A C 1
ATOM 668 O O . ILE A 1 83 ? -4.044 -3.584 1.261 1.00 87.62 83 ILE A O 1
ATOM 672 N N . LYS A 1 84 ? -2.483 -4.464 2.612 1.00 90.06 84 LYS A N 1
ATOM 673 C CA . LYS A 1 84 ? -3.279 -4.433 3.830 1.00 90.06 84 LYS A CA 1
ATOM 674 C C . LYS A 1 84 ? -2.512 -3.730 4.937 1.00 90.06 84 LYS A C 1
ATOM 676 O O . LYS A 1 84 ? -1.345 -4.040 5.165 1.00 90.06 84 LYS A O 1
ATOM 681 N N . VAL A 1 85 ? -3.173 -2.832 5.656 1.00 90.00 85 VAL A N 1
ATOM 682 C CA . VAL A 1 85 ? -2.660 -2.289 6.916 1.00 90.00 85 VAL A CA 1
ATOM 683 C C . VAL A 1 85 ? -3.535 -2.788 8.051 1.00 90.00 85 VAL A C 1
ATOM 685 O O . VAL A 1 85 ? -4.757 -2.721 7.961 1.00 90.00 85 VAL A O 1
ATOM 688 N N . VAL A 1 86 ? -2.901 -3.315 9.097 1.00 90.69 86 VAL A N 1
ATOM 689 C CA . VAL A 1 86 ? -3.583 -3.806 10.300 1.00 90.69 86 VAL A CA 1
ATOM 690 C C . VAL A 1 86 ? -3.093 -3.023 11.505 1.00 90.69 86 VAL A C 1
ATOM 692 O O . VAL A 1 86 ? -1.900 -3.057 11.811 1.00 90.69 86 VAL A O 1
ATOM 695 N N . GLN A 1 87 ? -3.998 -2.369 12.223 1.00 90.44 87 GLN A N 1
ATOM 696 C CA . GLN A 1 87 ? -3.694 -1.679 13.473 1.00 90.44 87 GLN A CA 1
ATOM 697 C C . GLN A 1 87 ? -4.603 -2.198 14.586 1.00 90.44 87 GLN A C 1
ATOM 699 O O . GLN A 1 87 ? -5.816 -2.279 14.419 1.00 90.44 87 GLN A O 1
ATOM 704 N N . TYR A 1 88 ? -4.015 -2.533 15.731 1.00 88.38 88 TYR A N 1
ATOM 705 C CA . TYR A 1 88 ? -4.782 -2.822 16.939 1.00 88.38 88 TYR A CA 1
ATOM 706 C C . TYR A 1 88 ? -4.982 -1.528 17.724 1.00 88.38 88 TYR A C 1
ATOM 708 O O . TYR A 1 88 ? -4.042 -0.744 17.880 1.00 88.38 88 TYR A O 1
ATOM 716 N N . PHE A 1 89 ? -6.201 -1.295 18.193 1.00 88.50 89 PHE A N 1
ATOM 717 C CA . PHE A 1 89 ? -6.579 -0.090 18.921 1.00 88.50 89 PHE A CA 1
ATOM 718 C C . PHE A 1 89 ? -7.504 -0.454 20.078 1.00 88.50 89 PHE A C 1
ATOM 720 O O . PHE A 1 89 ? -8.481 -1.166 19.884 1.00 88.50 89 PHE A O 1
ATOM 727 N N . VAL A 1 90 ? -7.208 0.047 21.276 1.00 90.69 90 VAL A N 1
ATOM 728 C CA . VAL A 1 90 ? -8.064 -0.128 22.453 1.00 90.69 90 VAL A CA 1
ATOM 729 C C . VAL A 1 90 ? -8.730 1.205 22.749 1.00 90.69 90 VAL A C 1
ATOM 731 O O . VAL A 1 90 ? -8.040 2.173 23.061 1.00 90.69 90 VAL A O 1
ATOM 734 N N . GLY A 1 91 ? -10.054 1.250 22.651 1.00 89.31 91 GLY A N 1
ATOM 735 C CA . GLY A 1 91 ? -10.827 2.472 22.849 1.00 89.31 91 GLY A CA 1
ATOM 736 C C . GLY A 1 91 ? -12.305 2.248 22.578 1.00 89.31 91 GLY A C 1
ATOM 737 O O . GLY A 1 91 ? -12.780 1.115 22.646 1.00 89.31 91 GLY A O 1
ATOM 738 N N . THR A 1 92 ? -13.021 3.325 22.289 1.00 88.00 92 THR A N 1
ATOM 739 C CA . THR A 1 92 ? -14.448 3.294 21.939 1.00 88.00 92 THR A CA 1
ATOM 740 C C . THR A 1 92 ? -14.671 3.042 20.445 1.00 88.00 92 THR A C 1
ATOM 742 O O . THR A 1 92 ? -13.770 3.242 19.626 1.00 88.00 92 THR A O 1
ATOM 745 N N . SER A 1 93 ? -15.889 2.639 20.067 1.00 82.62 93 SER A N 1
ATOM 746 C CA . SER A 1 93 ? -16.280 2.507 18.653 1.00 82.62 93 SER A CA 1
ATOM 747 C C . SER A 1 93 ? -16.152 3.833 17.898 1.00 82.62 93 SER A C 1
ATOM 749 O O . SER A 1 93 ? -15.642 3.860 16.785 1.00 82.62 93 SER A O 1
ATOM 751 N N . VAL A 1 94 ? -16.531 4.947 18.530 1.00 87.00 94 VAL A N 1
ATOM 752 C CA . VAL A 1 94 ? -16.465 6.287 17.927 1.00 87.00 94 VAL A CA 1
ATOM 753 C C . VAL A 1 94 ? -15.022 6.681 17.605 1.00 87.00 94 VAL A C 1
ATOM 755 O O . VAL A 1 94 ? -14.743 7.207 16.530 1.00 87.00 94 VAL A O 1
ATOM 758 N N . GLU A 1 95 ? -14.078 6.403 18.504 1.00 88.62 95 GLU A N 1
ATOM 759 C CA . GLU A 1 95 ? -12.656 6.655 18.246 1.00 88.62 95 GLU A CA 1
ATOM 760 C C . GLU A 1 95 ? -12.103 5.739 17.149 1.00 88.62 95 GLU A C 1
ATOM 762 O O . GLU A 1 95 ? -11.338 6.196 16.297 1.00 88.62 95 GLU A O 1
ATOM 767 N N . ALA A 1 96 ? -12.508 4.465 17.136 1.00 85.94 96 ALA A N 1
ATOM 768 C CA . ALA A 1 96 ? -12.128 3.521 16.090 1.00 85.94 96 ALA A CA 1
ATOM 769 C C . ALA A 1 96 ? -12.608 3.986 14.702 1.00 85.94 96 ALA A C 1
ATOM 771 O O . ALA A 1 96 ? -11.826 3.938 13.751 1.00 85.94 96 ALA A O 1
ATOM 772 N N . ASP A 1 97 ? -13.837 4.504 14.597 1.00 85.31 97 ASP A N 1
ATOM 773 C CA . ASP A 1 97 ? -14.395 5.087 13.369 1.00 85.31 97 ASP A CA 1
ATOM 774 C C . ASP A 1 97 ? -13.577 6.292 12.892 1.00 85.31 97 ASP A C 1
ATOM 776 O O . ASP A 1 97 ? -13.239 6.401 11.709 1.00 85.31 97 ASP A O 1
ATOM 780 N N . VAL A 1 98 ? -13.213 7.187 13.819 1.00 88.75 98 VAL A N 1
ATOM 781 C CA . VAL A 1 98 ? -12.371 8.352 13.514 1.00 88.75 98 VAL A CA 1
ATOM 782 C C . VAL A 1 98 ? -11.009 7.901 12.994 1.00 88.75 98 VAL A C 1
ATOM 784 O O . VAL A 1 98 ? -10.554 8.421 11.976 1.00 88.75 98 VAL A O 1
ATOM 787 N N . ILE A 1 99 ? -10.368 6.922 13.635 1.00 88.75 99 ILE A N 1
ATOM 788 C CA . ILE A 1 99 ? -9.080 6.389 13.176 1.00 88.75 99 ILE A CA 1
ATOM 789 C C . ILE A 1 99 ? -9.224 5.742 11.800 1.00 88.75 99 ILE A C 1
ATOM 791 O O . ILE A 1 99 ? -8.407 6.014 10.932 1.00 88.75 99 ILE A O 1
ATOM 795 N N . LEU A 1 100 ? -10.260 4.936 11.563 1.00 85.56 100 LEU A N 1
ATOM 796 C CA . LEU A 1 100 ? -10.492 4.293 10.267 1.00 85.56 100 LEU A CA 1
ATOM 797 C C . LEU A 1 100 ? -10.736 5.292 9.134 1.00 85.56 100 LEU A C 1
ATOM 799 O O . LEU A 1 100 ? -10.317 5.042 8.004 1.00 85.56 100 LEU A O 1
ATOM 803 N N . SER A 1 101 ? -11.360 6.433 9.438 1.00 83.62 101 SER A N 1
ATOM 804 C CA . SER A 1 101 ? -11.526 7.541 8.489 1.00 83.62 101 SER A CA 1
ATOM 805 C C . SER A 1 101 ? -10.204 8.245 8.150 1.00 83.62 101 SER A C 1
ATOM 807 O O . SER A 1 101 ? -10.067 8.866 7.095 1.00 83.62 101 SER A O 1
ATOM 809 N N . GLN A 1 102 ? -9.205 8.138 9.030 1.00 83.06 102 GLN A N 1
ATOM 810 C CA . GLN A 1 102 ? -7.855 8.610 8.764 1.00 83.06 102 GLN A CA 1
ATOM 811 C C . GLN A 1 102 ? -7.127 7.538 7.955 1.00 83.06 102 GLN A C 1
ATOM 813 O O . GLN A 1 102 ? -6.944 6.402 8.386 1.00 83.06 102 GLN A O 1
ATOM 818 N N . LYS A 1 103 ? -6.690 7.898 6.748 1.00 78.75 103 LYS A N 1
ATOM 819 C CA . LYS A 1 103 ? -5.876 7.005 5.918 1.00 78.75 103 LYS A CA 1
ATOM 820 C C . LYS A 1 103 ? -4.638 6.557 6.718 1.00 78.75 103 LYS A C 1
ATOM 822 O O . LYS A 1 103 ? -3.981 7.407 7.321 1.00 78.75 103 LYS A O 1
ATOM 827 N N . PRO A 1 104 ? -4.269 5.263 6.699 1.00 86.00 104 PRO A N 1
ATOM 828 C CA . PRO A 1 104 ? -3.181 4.727 7.521 1.00 86.00 104 PRO A CA 1
ATOM 829 C C . PRO A 1 104 ? -1.786 5.189 7.066 1.00 86.00 104 PRO A C 1
ATOM 831 O O . PRO A 1 104 ? -0.809 4.985 7.784 1.00 86.00 104 PRO A O 1
ATOM 834 N N . PHE A 1 105 ? -1.696 5.787 5.875 1.00 86.56 105 PHE A N 1
ATOM 835 C CA . PHE A 1 105 ? -0.518 6.430 5.298 1.00 86.56 105 PHE A CA 1
ATOM 836 C C . PHE A 1 105 ? -0.946 7.500 4.283 1.00 86.56 105 PHE A C 1
ATOM 838 O O . PHE A 1 105 ? -2.071 7.484 3.774 1.00 86.56 105 PHE A O 1
ATOM 845 N N . THR A 1 106 ? -0.036 8.423 3.973 1.00 84.81 106 THR A N 1
ATOM 846 C CA . THR A 1 106 ? -0.249 9.504 2.997 1.00 84.81 106 THR A CA 1
ATOM 847 C C . THR A 1 106 ? 0.078 9.078 1.572 1.00 84.81 106 THR A C 1
ATOM 849 O O . THR A 1 106 ? -0.683 9.381 0.657 1.00 84.81 106 THR A O 1
ATOM 852 N N . GLU A 1 107 ? 1.182 8.360 1.382 1.00 85.38 107 GLU A N 1
ATOM 853 C CA . GLU A 1 107 ? 1.640 7.882 0.082 1.00 85.38 107 GLU A CA 1
ATOM 854 C C . GLU A 1 107 ? 2.375 6.545 0.196 1.00 85.38 107 GLU A C 1
ATOM 856 O O . GLU A 1 107 ? 2.828 6.155 1.269 1.00 85.38 107 GLU A O 1
ATOM 861 N N . ILE A 1 108 ? 2.502 5.854 -0.93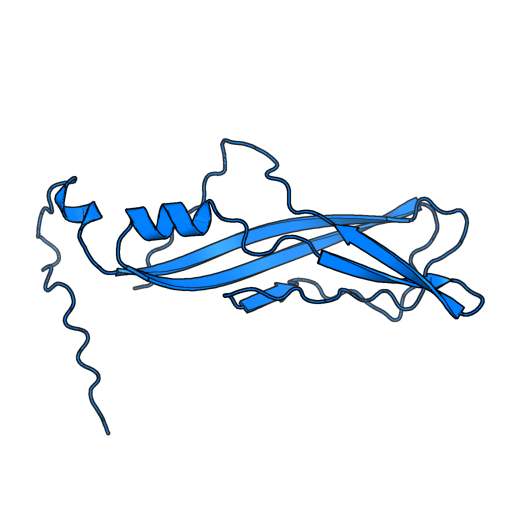1 1.00 86.25 108 ILE A N 1
ATOM 862 C CA . ILE A 1 108 ? 3.405 4.724 -1.135 1.00 86.25 108 ILE A CA 1
ATOM 863 C C . ILE A 1 108 ? 4.324 5.086 -2.295 1.00 86.25 108 ILE A C 1
ATOM 865 O O . ILE A 1 108 ? 3.847 5.534 -3.336 1.00 86.25 108 ILE A O 1
ATOM 869 N N . VAL A 1 109 ? 5.627 4.861 -2.147 1.00 88.25 109 VAL A N 1
ATOM 870 C CA . VAL A 1 109 ? 6.608 5.179 -3.191 1.00 88.25 109 VAL A CA 1
ATOM 871 C C . VAL A 1 109 ? 7.090 3.899 -3.863 1.00 88.25 109 VAL A C 1
ATOM 873 O O . VAL A 1 109 ? 7.449 2.925 -3.201 1.00 88.25 109 VAL A O 1
ATOM 876 N N . LEU A 1 110 ? 7.105 3.902 -5.193 1.00 87.12 110 LEU A N 1
ATOM 877 C CA . LEU A 1 110 ? 7.703 2.859 -6.016 1.00 87.12 110 LEU A CA 1
ATOM 878 C C . LEU A 1 110 ? 9.021 3.370 -6.595 1.00 87.12 110 LEU A C 1
ATOM 880 O O . LEU A 1 110 ? 9.016 4.329 -7.362 1.00 87.12 110 LEU A O 1
ATOM 884 N N . GLU A 1 111 ? 10.126 2.717 -6.260 1.00 90.62 111 GLU A N 1
ATOM 885 C CA . GLU A 1 111 ? 11.453 2.993 -6.813 1.00 90.62 111 GLU A CA 1
ATOM 886 C C . GLU A 1 111 ? 11.766 2.006 -7.943 1.00 90.62 111 GLU A C 1
ATOM 888 O O . GLU A 1 111 ? 11.432 0.820 -7.853 1.00 90.62 111 GLU A O 1
ATOM 893 N N . TYR A 1 112 ? 12.406 2.480 -9.011 1.00 90.06 112 TYR A N 1
ATOM 894 C CA . TYR A 1 112 ? 12.812 1.644 -10.143 1.00 90.06 112 TYR A CA 1
ATOM 895 C C . TYR A 1 112 ? 14.001 2.239 -10.906 1.00 90.06 112 TYR A C 1
ATOM 897 O O . TYR A 1 112 ? 14.334 3.418 -10.773 1.00 90.06 112 TYR A O 1
ATOM 905 N N . GLU A 1 113 ? 14.650 1.407 -11.716 1.00 91.88 113 GLU A N 1
ATOM 906 C CA . GLU A 1 113 ? 15.772 1.781 -12.579 1.00 91.88 113 GLU A CA 1
ATOM 907 C C . GLU A 1 113 ? 15.430 1.563 -14.060 1.00 91.88 113 GLU A C 1
ATOM 909 O O . GLU A 1 113 ? 14.657 0.671 -14.403 1.00 91.88 113 GLU A O 1
ATOM 914 N N . ASN A 1 114 ? 16.015 2.351 -14.962 1.00 89.06 114 ASN A N 1
ATOM 915 C CA . ASN A 1 114 ? 15.997 2.046 -16.398 1.00 89.06 114 ASN A CA 1
ATOM 916 C C . ASN A 1 114 ? 17.178 1.128 -16.791 1.00 89.06 114 ASN A C 1
ATOM 918 O O . ASN A 1 114 ? 17.999 0.745 -15.956 1.00 89.06 114 ASN A O 1
ATOM 922 N N . SER A 1 115 ? 17.296 0.792 -18.078 1.00 88.00 115 SER A N 1
ATOM 923 C CA . SER A 1 115 ? 18.347 -0.100 -18.599 1.00 88.00 115 SER A CA 1
ATOM 924 C C . SER A 1 115 ? 19.781 0.419 -18.428 1.00 88.00 115 SER A C 1
ATOM 926 O O . SER A 1 115 ? 20.715 -0.379 -18.447 1.00 88.00 115 SER A O 1
ATOM 928 N N . VAL A 1 116 ? 19.967 1.730 -18.250 1.00 91.38 116 VAL A N 1
ATOM 929 C CA . VAL A 1 116 ? 21.282 2.355 -18.024 1.00 91.38 116 VAL A CA 1
ATOM 930 C C . VAL A 1 116 ? 21.575 2.589 -16.535 1.00 91.38 116 VAL A C 1
ATOM 932 O O . VAL A 1 116 ? 22.615 3.145 -16.194 1.00 91.38 116 VAL A O 1
ATOM 935 N N . GLY A 1 117 ? 20.675 2.164 -15.638 1.00 87.94 117 GLY A N 1
ATOM 936 C CA . GLY A 1 117 ? 20.830 2.280 -14.186 1.00 87.94 117 GLY A CA 1
ATOM 937 C C . GLY A 1 117 ? 20.425 3.634 -13.594 1.00 87.94 117 GLY A C 1
ATOM 938 O O . GLY A 1 117 ? 20.698 3.888 -12.422 1.00 87.94 117 GLY A O 1
ATOM 939 N N . SER A 1 118 ? 19.780 4.519 -14.363 1.00 90.44 118 SER A N 1
ATOM 940 C CA . SER A 1 118 ? 19.191 5.745 -13.807 1.00 90.44 118 SER A CA 1
ATOM 941 C C . SER A 1 118 ? 17.999 5.395 -12.923 1.00 90.44 118 SER A C 1
ATOM 943 O O . SER A 1 118 ? 17.171 4.572 -13.312 1.00 90.44 118 SER A O 1
ATOM 945 N N . ARG A 1 119 ? 17.911 6.033 -11.754 1.00 91.94 119 ARG A N 1
ATOM 946 C CA . ARG A 1 119 ? 16.879 5.780 -10.743 1.00 91.94 119 ARG A CA 1
ATOM 947 C C . ARG A 1 119 ? 15.722 6.759 -10.858 1.00 91.94 119 ARG A C 1
ATOM 949 O O . ARG A 1 119 ? 15.935 7.952 -11.056 1.00 91.94 119 ARG A O 1
ATOM 956 N N . PHE A 1 120 ? 14.521 6.242 -10.649 1.00 89.06 120 PHE A N 1
ATOM 957 C CA . PHE A 1 120 ? 13.269 6.981 -10.669 1.00 89.06 120 PHE A CA 1
ATOM 958 C C . PHE A 1 120 ? 12.394 6.547 -9.497 1.00 89.06 120 PHE A C 1
ATOM 960 O O . PHE A 1 120 ? 12.565 5.459 -8.940 1.00 89.06 120 PHE A O 1
ATOM 967 N N . ALA A 1 121 ? 11.442 7.405 -9.145 1.00 89.44 121 ALA A N 1
ATOM 968 C CA . ALA A 1 121 ? 10.444 7.120 -8.132 1.00 89.44 121 ALA A CA 1
ATOM 969 C C . ALA A 1 121 ? 9.064 7.596 -8.595 1.00 89.44 121 ALA A C 1
ATOM 971 O O . ALA A 1 121 ? 8.938 8.565 -9.346 1.00 89.44 121 ALA A O 1
ATOM 972 N N . THR A 1 122 ? 8.015 6.911 -8.156 1.00 84.56 122 THR A N 1
ATOM 973 C CA . THR A 1 122 ? 6.625 7.308 -8.399 1.00 84.56 122 THR A CA 1
ATOM 974 C C . THR A 1 122 ? 5.817 7.147 -7.121 1.00 84.56 122 THR A C 1
ATOM 976 O O . THR A 1 122 ? 5.809 6.068 -6.529 1.00 84.56 122 THR A O 1
ATOM 979 N N . SER A 1 123 ? 5.144 8.220 -6.706 1.00 84.31 123 SER A N 1
ATOM 980 C CA . SER A 1 123 ? 4.271 8.230 -5.531 1.00 84.31 123 SER A CA 1
ATOM 981 C C . SER A 1 123 ? 2.841 7.841 -5.893 1.00 84.31 123 SER A C 1
ATOM 983 O O . SER A 1 123 ? 2.262 8.339 -6.860 1.00 84.31 123 SER A O 1
ATOM 985 N N . PHE A 1 124 ? 2.252 6.985 -5.067 1.00 81.00 124 PHE A N 1
ATOM 986 C CA . PHE A 1 124 ? 0.864 6.552 -5.125 1.00 81.00 124 PHE A CA 1
ATOM 987 C C . PHE A 1 124 ? 0.132 7.047 -3.886 1.00 81.00 124 PHE A C 1
ATOM 989 O O . PHE A 1 124 ? 0.571 6.817 -2.763 1.00 81.00 124 PHE A O 1
ATOM 996 N N . PHE A 1 125 ? -1.019 7.680 -4.090 1.00 81.25 125 PHE A N 1
ATOM 997 C CA . PHE A 1 125 ? -1.846 8.198 -3.006 1.00 81.25 125 PHE A CA 1
ATOM 998 C C . PHE A 1 125 ? -3.098 7.327 -2.868 1.00 81.25 125 PHE A C 1
ATOM 1000 O O . PHE A 1 125 ? -3.811 7.153 -3.863 1.00 81.25 125 PHE A O 1
ATOM 1007 N N . PRO A 1 126 ? -3.399 6.787 -1.674 1.00 76.38 126 PRO A N 1
ATOM 1008 C CA . PRO A 1 126 ? -4.593 5.982 -1.463 1.00 76.38 126 PRO A CA 1
ATOM 1009 C C . PRO A 1 126 ? -5.850 6.825 -1.714 1.00 76.38 126 PRO A C 1
ATOM 1011 O O . PRO A 1 126 ? -6.019 7.919 -1.158 1.00 76.38 126 PRO A O 1
ATOM 1014 N N . LYS A 1 127 ? -6.740 6.310 -2.564 1.00 70.62 127 LYS A N 1
ATOM 1015 C CA . LYS A 1 127 ? -8.053 6.886 -2.869 1.00 70.62 127 LYS A CA 1
ATOM 1016 C C . LYS A 1 127 ? -9.118 5.838 -2.578 1.00 70.62 127 LYS A C 1
ATOM 1018 O O . LYS A 1 127 ? -8.935 4.677 -2.931 1.00 70.62 127 LYS A O 1
ATOM 1023 N N . GLU A 1 128 ? -10.202 6.252 -1.937 1.00 63.94 128 GLU A N 1
ATOM 1024 C CA . GLU A 1 128 ? -11.375 5.400 -1.761 1.00 63.94 128 GLU A CA 1
ATOM 1025 C C . GLU A 1 128 ? -12.062 5.235 -3.118 1.00 63.94 128 GLU A C 1
ATOM 1027 O O . GLU A 1 128 ? -12.262 6.215 -3.838 1.00 63.94 128 GLU A O 1
ATOM 1032 N N . THR A 1 129 ? -12.349 3.993 -3.503 1.00 54.06 129 THR A N 1
ATOM 1033 C CA . THR A 1 129 ? -12.943 3.682 -4.809 1.00 54.06 129 THR A CA 1
ATOM 1034 C C . THR A 1 129 ? -14.466 3.809 -4.814 1.00 54.06 129 THR A C 1
ATOM 1036 O O . THR A 1 129 ? -15.010 4.109 -5.870 1.00 54.06 129 THR A O 1
ATOM 1039 N N . GLU A 1 130 ? -15.148 3.646 -3.670 1.00 49.53 130 GLU A N 1
ATOM 1040 C CA . GLU A 1 130 ? -16.607 3.817 -3.523 1.00 49.53 130 GLU A CA 1
ATOM 1041 C C . GLU A 1 130 ? -16.994 4.197 -2.075 1.00 49.53 130 GLU A C 1
ATOM 1043 O O . GLU A 1 130 ? -16.509 3.574 -1.132 1.00 49.53 130 GLU A O 1
ATOM 1048 N N . GLU A 1 131 ? -17.915 5.157 -1.888 1.00 44.84 131 GLU A N 1
ATOM 1049 C CA . GLU A 1 131 ? -18.459 5.562 -0.566 1.00 44.84 131 GLU A CA 1
ATOM 1050 C C . GLU A 1 131 ? -19.230 4.438 0.166 1.00 44.84 131 GLU A C 1
ATOM 1052 O O . GLU A 1 131 ? -19.487 4.531 1.369 1.00 44.84 131 GLU A O 1
ATOM 1057 N N . SER A 1 132 ? -19.628 3.379 -0.546 1.00 40.59 132 SER A N 1
ATOM 1058 C CA . SER A 1 132 ? -20.479 2.282 -0.057 1.00 40.59 132 SER A CA 1
ATOM 1059 C C . SER A 1 132 ? -19.722 1.186 0.705 1.00 40.59 132 SER A C 1
ATOM 1061 O O . SER A 1 132 ? -20.336 0.481 1.506 1.00 40.59 132 SER A O 1
ATOM 1063 N N . ASN A 1 133 ? -18.403 1.054 0.524 1.00 41.81 133 ASN A N 1
ATOM 1064 C CA . ASN A 1 133 ? -17.571 0.042 1.193 1.00 41.81 133 ASN A CA 1
ATOM 1065 C C . ASN A 1 133 ? -16.948 0.586 2.486 1.00 41.81 133 ASN A C 1
ATOM 1067 O O . ASN A 1 133 ? -15.737 0.505 2.698 1.00 41.81 133 ASN A O 1
ATOM 1071 N N . LYS A 1 134 ? -17.784 1.163 3.359 1.00 39.31 134 LYS A N 1
ATOM 1072 C CA . LYS A 1 134 ? -17.349 1.607 4.687 1.00 39.31 134 LYS A CA 1
ATOM 1073 C C . LYS A 1 134 ? -16.785 0.431 5.486 1.00 39.31 134 LYS A C 1
ATOM 1075 O O . LYS A 1 134 ? -17.407 -0.624 5.588 1.00 39.31 134 LYS A O 1
ATOM 1080 N N . ASN A 1 135 ? -15.597 0.679 6.031 1.00 38.53 135 ASN A N 1
ATOM 1081 C CA . ASN A 1 135 ? -14.785 -0.141 6.925 1.00 38.53 135 ASN A CA 1
ATOM 1082 C C . ASN A 1 135 ? -15.569 -1.244 7.659 1.00 38.53 135 ASN A C 1
ATOM 1084 O O . ASN A 1 135 ? -16.417 -0.980 8.510 1.00 38.53 135 ASN A O 1
ATOM 1088 N N . ILE A 1 136 ? -15.275 -2.500 7.316 1.00 36.56 136 ILE A N 1
ATOM 1089 C CA . ILE A 1 136 ? -15.910 -3.672 7.921 1.00 36.56 136 ILE A CA 1
ATOM 1090 C C . ILE A 1 136 ? -15.177 -3.996 9.226 1.00 36.56 136 ILE A C 1
ATOM 1092 O O . ILE A 1 136 ? -14.069 -4.531 9.211 1.00 36.56 136 ILE A O 1
ATOM 1096 N N . TYR A 1 137 ? -15.814 -3.719 10.361 1.00 29.67 137 TYR A N 1
ATOM 1097 C CA . TYR A 1 137 ? -15.340 -4.152 11.674 1.00 29.67 137 TYR A CA 1
ATOM 1098 C C . TYR A 1 137 ? -15.499 -5.665 11.820 1.00 29.67 137 TYR A C 1
ATOM 1100 O O . TYR A 1 137 ? -16.551 -6.232 11.518 1.00 29.67 137 TYR A O 1
ATOM 1108 N N . ARG A 1 138 ? -14.466 -6.331 12.339 1.00 30.58 138 ARG A N 1
ATOM 1109 C CA . ARG A 1 138 ? -14.580 -7.696 12.860 1.00 30.58 138 ARG A CA 1
ATOM 1110 C C . ARG A 1 138 ? -14.147 -7.693 14.318 1.00 30.58 138 ARG A C 1
ATOM 1112 O O . ARG A 1 138 ? -13.022 -7.308 14.623 1.00 30.58 138 ARG A O 1
ATOM 1119 N N . VAL A 1 139 ? -15.038 -8.136 15.200 1.00 24.73 139 VAL A N 1
ATOM 1120 C CA . VAL A 1 139 ? -14.706 -8.412 16.600 1.00 24.73 139 VAL A CA 1
ATOM 1121 C C . VAL A 1 139 ? -13.773 -9.621 16.614 1.00 24.73 139 VAL A C 1
ATOM 1123 O O . VAL A 1 139 ? -14.117 -10.675 16.078 1.00 24.73 139 VAL A O 1
ATOM 1126 N N . VAL A 1 140 ? -12.576 -9.459 17.175 1.00 27.86 140 VAL A N 1
ATOM 1127 C CA . VAL A 1 140 ? -11.695 -10.590 17.475 1.00 27.86 140 VAL A CA 1
ATOM 1128 C C . VAL A 1 140 ? -12.054 -11.038 18.888 1.00 27.86 140 VAL A C 1
ATOM 1130 O O . VAL A 1 140 ? -11.848 -10.274 19.829 1.00 27.86 140 VAL A O 1
ATOM 1133 N N . ALA A 1 141 ? -12.674 -12.215 18.996 1.00 30.03 141 ALA A N 1
ATOM 1134 C CA . ALA A 1 141 ? -12.948 -12.891 20.263 1.00 30.03 141 ALA A CA 1
ATOM 1135 C C . ALA A 1 141 ? -11.687 -13.578 20.803 1.00 30.03 141 ALA A C 1
ATOM 1137 O O . ALA A 1 141 ? -10.875 -14.042 19.966 1.00 30.03 141 ALA A O 1
#

Sequence (141 aa):
MNEGISHLNNFTPDTVVDAGKLNEIIINFKLDWDFAMHITNQSDAPAYKIKLVVPETKGRFIVKKEIDYTKPFVHGETRAHEIKVVQYFVGTSVEADVILSQKPFTEIVLEYENSVGSRFATSFFPKETEESNKNIYRVVA

Secondary structure (DSSP, 8-state):
-------S----TT----HHHHTT--EEEEEEEEEEEEEE--SSS-BEEEEEEPPP-SSEEEESS---TTS-B-TT-EEEEEEEEEEEEEE-HHHHHHHHHS-S-S-EEEEEE-TT--EEEEEE----S-TT-----B---